Protein AF-A0A523K730-F1 (afdb_monomer_lite)

Structure (mmCIF, N/CA/C/O backbone):
data_AF-A0A523K730-F1
#
_entry.id   AF-A0A523K730-F1
#
loop_
_atom_site.group_PDB
_atom_site.id
_atom_site.type_symbol
_atom_site.label_atom_id
_atom_site.label_alt_id
_atom_site.label_comp_id
_atom_site.label_asym_id
_atom_site.label_entity_id
_atom_site.label_seq_id
_atom_site.pdbx_PDB_ins_code
_atom_site.Cartn_x
_atom_site.Cartn_y
_atom_site.Cartn_z
_atom_site.occupancy
_atom_site.B_iso_or_equiv
_atom_site.auth_seq_id
_atom_site.auth_comp_id
_atom_site.auth_asym_id
_atom_site.auth_atom_id
_atom_site.pdbx_PDB_model_num
ATOM 1 N N . MET A 1 1 ? -56.627 21.205 22.166 1.00 57.78 1 MET A N 1
ATOM 2 C CA . MET A 1 1 ? -55.392 20.709 22.827 1.00 57.78 1 MET A CA 1
ATOM 3 C C . MET A 1 1 ? -54.951 19.289 22.419 1.00 57.78 1 MET A C 1
ATOM 5 O O . MET A 1 1 ? -53.977 18.815 22.984 1.00 57.78 1 MET A O 1
ATOM 9 N N . GLN A 1 2 ? -55.569 18.613 21.432 1.00 54.62 2 GLN A N 1
ATOM 10 C CA . GLN A 1 2 ? -55.112 17.276 20.987 1.00 54.62 2 GLN A CA 1
ATOM 11 C C . GLN A 1 2 ? -54.241 17.267 19.715 1.00 54.62 2 GLN A C 1
ATOM 13 O O . GLN A 1 2 ? -53.529 16.300 19.480 1.00 54.62 2 GLN A O 1
ATOM 18 N N . LEU A 1 3 ? -54.213 18.355 18.937 1.00 48.31 3 LEU A N 1
ATOM 19 C CA . LEU A 1 3 ? -53.488 18.392 17.657 1.00 48.31 3 LEU A CA 1
ATOM 20 C C . LEU A 1 3 ? -51.971 18.638 17.799 1.00 48.31 3 LEU A C 1
ATOM 22 O O . LEU A 1 3 ? -51.200 18.209 16.952 1.00 48.31 3 LEU A O 1
ATOM 26 N N . ILE A 1 4 ? -51.515 19.253 18.898 1.00 51.88 4 ILE A N 1
ATOM 27 C CA . ILE A 1 4 ? -50.090 19.590 19.109 1.00 51.88 4 ILE A CA 1
ATOM 28 C C . ILE A 1 4 ? -49.261 18.356 19.532 1.00 51.88 4 ILE A C 1
ATOM 30 O O . ILE A 1 4 ? -48.069 18.286 19.251 1.00 51.88 4 ILE A O 1
ATOM 34 N N . ARG A 1 5 ? -49.883 17.338 20.149 1.00 51.00 5 ARG A N 1
ATOM 35 C CA . ARG A 1 5 ? -49.186 16.106 20.573 1.00 51.00 5 ARG A CA 1
ATOM 36 C C . ARG A 1 5 ? -48.863 15.153 19.416 1.00 51.00 5 ARG A C 1
ATOM 38 O O . ARG A 1 5 ? -47.900 14.405 19.524 1.00 51.00 5 ARG A O 1
ATOM 45 N N . LEU A 1 6 ? -49.619 15.202 18.315 1.00 48.88 6 LEU A N 1
ATOM 46 C CA . LEU A 1 6 ? -49.428 14.299 17.173 1.00 48.88 6 LEU A CA 1
ATOM 47 C C . LEU A 1 6 ? -48.233 14.709 16.289 1.00 48.88 6 LEU A C 1
ATOM 49 O O . LEU A 1 6 ? -47.547 13.850 15.747 1.00 48.88 6 LEU A O 1
ATOM 53 N N . ALA A 1 7 ? -47.933 16.011 16.206 1.00 52.75 7 ALA A N 1
ATOM 54 C CA . ALA A 1 7 ? -46.812 16.533 15.417 1.00 52.75 7 ALA A CA 1
ATOM 55 C C . ALA A 1 7 ? -45.435 16.272 16.062 1.00 52.75 7 ALA A C 1
ATOM 57 O O . ALA A 1 7 ? -44.449 16.077 15.358 1.00 52.75 7 ALA A O 1
ATOM 58 N N . ILE A 1 8 ? -45.362 16.219 17.398 1.00 53.88 8 ILE A N 1
ATOM 59 C CA . ILE A 1 8 ? -44.104 15.977 18.129 1.00 53.88 8 ILE A CA 1
ATOM 60 C C . ILE A 1 8 ? -43.683 14.505 18.030 1.00 53.88 8 ILE A C 1
ATOM 62 O O . ILE A 1 8 ? -42.499 14.216 17.889 1.00 53.88 8 ILE A O 1
ATOM 66 N N . ILE A 1 9 ? -44.639 13.570 18.034 1.00 53.38 9 ILE A N 1
ATOM 67 C CA . ILE A 1 9 ? -44.341 12.133 17.927 1.00 53.38 9 ILE A CA 1
ATOM 68 C C . ILE A 1 9 ? -43.725 11.804 16.559 1.00 53.38 9 ILE A C 1
ATOM 70 O O . ILE A 1 9 ? -42.777 11.030 16.499 1.00 53.38 9 ILE A O 1
ATOM 74 N N . PHE A 1 10 ? -44.172 12.460 15.484 1.00 53.09 10 PHE A N 1
ATOM 75 C CA . PHE A 1 10 ? -43.609 12.261 14.142 1.00 53.09 10 PHE A CA 1
ATOM 76 C C . PHE A 1 10 ? -42.176 12.808 13.998 1.00 53.09 10 PHE A C 1
ATOM 78 O O . PHE A 1 10 ? -41.369 12.268 13.245 1.00 53.09 10 PHE A O 1
ATOM 85 N N . PHE A 1 11 ? -41.840 13.867 14.742 1.00 52.41 11 PHE A N 1
ATOM 86 C CA . PHE A 1 11 ? -40.509 14.480 14.710 1.00 52.41 11 PHE A CA 1
ATOM 87 C C . PHE A 1 11 ? -39.492 13.714 15.574 1.00 52.41 11 PHE A C 1
ATOM 89 O O . PHE A 1 11 ? -38.320 13.618 15.218 1.00 52.41 11 PHE A O 1
ATOM 96 N N . VAL A 1 12 ? -39.942 13.106 16.679 1.00 53.06 12 VAL A N 1
ATOM 97 C CA . VAL A 1 12 ? -39.092 12.293 17.566 1.00 53.06 12 VAL A CA 1
ATOM 98 C C . VAL A 1 12 ? -38.733 10.941 16.936 1.00 53.06 12 VAL A C 1
ATOM 100 O O . VAL A 1 12 ? -37.621 10.465 17.139 1.00 53.06 12 VAL A O 1
ATOM 103 N N . THR A 1 13 ? -39.603 10.347 16.112 1.00 50.91 13 THR A N 1
ATOM 104 C CA . THR A 1 13 ? -39.284 9.091 15.404 1.00 50.91 13 THR A CA 1
ATOM 105 C C . THR A 1 13 ? -38.350 9.276 14.205 1.00 50.91 13 THR A C 1
ATOM 107 O O . THR A 1 13 ? -37.657 8.338 13.831 1.00 50.91 13 THR A O 1
ATOM 110 N N . PHE A 1 14 ? -38.296 10.468 13.599 1.00 52.38 14 PHE A N 1
ATOM 111 C CA . PHE A 1 14 ? -37.368 10.749 12.492 1.00 52.38 14 PHE A CA 1
ATOM 112 C C . PHE A 1 14 ? -35.924 10.956 12.987 1.00 52.38 14 PHE A C 1
ATOM 114 O O . PHE A 1 14 ? -34.972 10.666 12.271 1.00 52.38 14 PHE A O 1
ATOM 121 N N . ALA A 1 15 ? -35.756 11.399 14.238 1.00 52.84 15 ALA A N 1
ATOM 122 C CA . ALA A 1 15 ? -34.451 11.655 14.847 1.00 52.84 15 ALA A CA 1
ATOM 123 C C . ALA A 1 15 ? -33.748 10.402 15.406 1.00 52.84 15 ALA A C 1
ATOM 125 O O . ALA A 1 15 ? -32.573 10.481 15.748 1.00 52.84 15 ALA A O 1
ATOM 126 N N . THR A 1 16 ? -34.431 9.255 15.509 1.00 51.34 16 THR A N 1
ATOM 127 C CA . THR A 1 16 ? -33.823 7.995 15.977 1.00 51.34 16 THR A CA 1
ATOM 128 C C . THR A 1 16 ? -33.504 7.011 14.852 1.00 51.34 16 THR A C 1
ATOM 130 O O . THR A 1 16 ? -32.869 5.992 15.110 1.00 51.34 16 THR A O 1
ATOM 133 N N . PHE A 1 17 ? -33.851 7.314 13.594 1.00 57.56 17 PHE A N 1
ATOM 134 C CA . PHE A 1 17 ? -33.443 6.512 12.432 1.00 57.56 17 PHE A CA 1
ATOM 135 C C . PHE A 1 17 ? -32.040 6.898 11.924 1.00 57.56 17 PHE A C 1
ATOM 137 O O . PHE A 1 17 ? -31.766 6.960 10.732 1.00 57.56 17 PHE A O 1
ATOM 144 N N . THR A 1 18 ? -31.124 7.178 12.844 1.00 60.03 18 THR A N 1
ATOM 145 C CA . THR A 1 18 ? -29.691 7.311 12.570 1.00 60.03 18 THR A CA 1
ATOM 146 C C . THR A 1 18 ? -28.987 6.158 13.275 1.00 60.03 18 THR A C 1
ATOM 148 O O . THR A 1 18 ? -28.342 6.360 14.300 1.00 60.03 18 THR A O 1
ATOM 151 N N . GLY A 1 19 ? -29.197 4.921 12.815 1.00 56.19 19 GLY A N 1
ATOM 152 C CA . GLY A 1 19 ? -28.644 3.776 13.547 1.00 56.19 19 GLY A CA 1
ATOM 153 C C . GLY A 1 19 ? -28.653 2.398 12.892 1.00 56.19 19 GLY A C 1
ATOM 154 O O . GLY A 1 19 ? -28.152 1.481 13.522 1.00 56.19 19 GLY A O 1
ATOM 155 N N . PHE A 1 20 ? -29.166 2.222 11.668 1.00 51.38 20 PHE A N 1
ATOM 156 C CA . PHE A 1 20 ? -29.226 0.897 11.019 1.00 51.38 20 PHE A CA 1
ATOM 157 C C . PHE A 1 20 ? -28.351 0.745 9.761 1.00 51.38 20 PHE A C 1
ATOM 159 O O . PHE A 1 20 ? -28.295 -0.337 9.200 1.00 51.38 20 PHE A O 1
ATOM 166 N N . ALA A 1 21 ? -27.639 1.789 9.324 1.00 53.69 21 ALA A N 1
ATOM 167 C CA . ALA A 1 21 ? -26.895 1.765 8.055 1.00 53.69 21 ALA A CA 1
ATOM 168 C C . ALA A 1 21 ? -25.396 1.415 8.173 1.00 53.69 21 ALA A C 1
ATOM 170 O O . ALA A 1 21 ? -24.709 1.374 7.158 1.00 53.69 21 ALA A O 1
ATOM 171 N N . ASN A 1 22 ? -24.869 1.200 9.384 1.00 55.09 22 ASN A N 1
ATOM 172 C CA . ASN A 1 22 ? -23.423 1.018 9.584 1.00 55.09 22 ASN A CA 1
ATOM 173 C C . ASN A 1 22 ? -22.976 -0.441 9.715 1.00 55.09 22 ASN A C 1
ATOM 175 O O . ASN A 1 22 ? -21.793 -0.698 9.557 1.00 55.09 22 ASN A O 1
ATOM 179 N N . GLU A 1 23 ? -23.864 -1.385 10.019 1.00 53.62 23 GLU A N 1
ATOM 180 C CA . GLU A 1 23 ? -23.444 -2.764 10.317 1.00 53.62 23 GLU A CA 1
ATOM 181 C C . GLU A 1 23 ? -23.423 -3.652 9.061 1.00 53.62 23 GLU A C 1
ATOM 183 O O . GLU A 1 23 ? -22.483 -4.416 8.872 1.00 53.62 23 GLU A O 1
ATOM 188 N N . GLU A 1 24 ? -24.383 -3.474 8.146 1.00 59.16 24 GLU A N 1
ATOM 189 C CA . GLU A 1 24 ? -24.433 -4.175 6.84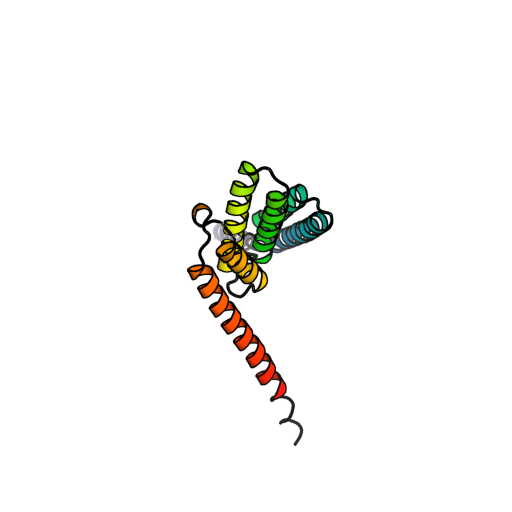9 1.00 59.16 24 GLU A CA 1
ATOM 190 C C . GLU A 1 24 ? -23.258 -3.765 5.942 1.00 59.16 24 GLU A C 1
ATOM 192 O O . GLU A 1 24 ? -22.516 -4.605 5.446 1.00 59.16 24 GLU A O 1
ATOM 197 N N . ASN A 1 25 ? -22.993 -2.460 5.848 1.00 61.50 25 ASN A N 1
ATOM 198 C CA . ASN A 1 25 ? -21.970 -1.901 4.957 1.00 61.50 25 ASN A CA 1
ATOM 199 C C . ASN A 1 25 ? -20.525 -2.238 5.394 1.00 61.50 25 ASN A C 1
ATOM 201 O O . ASN A 1 25 ? -19.608 -2.260 4.579 1.00 61.50 25 ASN A O 1
ATOM 205 N N . LEU A 1 26 ? -20.299 -2.503 6.690 1.00 71.50 26 LEU A N 1
ATOM 206 C CA . LEU A 1 26 ? -18.995 -2.960 7.191 1.00 71.50 26 LEU A CA 1
ATOM 207 C C . LEU A 1 26 ? -18.743 -4.439 6.879 1.00 71.50 26 LEU A C 1
ATOM 209 O O . LEU A 1 26 ? -17.596 -4.805 6.629 1.00 71.50 26 LEU A O 1
ATOM 213 N N . SER A 1 27 ? -19.796 -5.266 6.886 1.00 82.25 27 SER A N 1
ATOM 214 C CA . SER A 1 27 ? -19.707 -6.672 6.476 1.00 82.25 27 SER A CA 1
ATOM 215 C C . SER A 1 27 ? -19.321 -6.770 5.004 1.00 82.25 27 SER A C 1
ATOM 217 O O . SER A 1 27 ? -18.360 -7.459 4.675 1.00 82.25 27 SER A O 1
ATOM 219 N N . ASP A 1 28 ? -19.994 -5.999 4.145 1.00 89.44 28 ASP A N 1
ATOM 220 C CA . ASP A 1 28 ? -19.706 -5.967 2.709 1.00 89.44 28 ASP A CA 1
ATOM 221 C C . ASP A 1 28 ? -18.260 -5.519 2.430 1.00 89.44 28 ASP A C 1
ATOM 223 O O . ASP A 1 28 ? -17.580 -6.076 1.565 1.00 89.44 28 ASP A O 1
ATOM 227 N N . ALA A 1 29 ? -17.741 -4.564 3.213 1.00 94.62 29 ALA A N 1
ATOM 228 C CA . ALA A 1 29 ? -16.377 -4.069 3.045 1.00 94.62 29 ALA A CA 1
ATOM 229 C C . ALA A 1 29 ? -15.324 -5.135 3.375 1.00 94.62 29 ALA A C 1
ATOM 231 O O . ALA A 1 29 ? -14.329 -5.259 2.658 1.00 94.62 29 ALA A O 1
ATOM 232 N N . GLU A 1 30 ? -15.526 -5.900 4.451 1.00 95.56 30 GLU A N 1
ATOM 233 C CA . GLU A 1 30 ? -14.625 -6.999 4.813 1.00 95.56 30 GLU A CA 1
ATOM 234 C C . GLU A 1 30 ? -14.761 -8.173 3.826 1.00 95.56 30 GLU A C 1
ATOM 236 O O . GLU A 1 30 ? -13.759 -8.800 3.486 1.00 95.56 30 GLU A O 1
ATOM 241 N N . ASP A 1 31 ? -15.957 -8.440 3.295 1.00 96.38 31 ASP A N 1
ATOM 242 C CA . ASP A 1 31 ? -16.167 -9.470 2.269 1.00 96.38 31 ASP A CA 1
ATOM 243 C C . ASP A 1 31 ? -15.448 -9.130 0.958 1.00 96.38 31 ASP A C 1
ATOM 245 O O . ASP A 1 31 ? -14.754 -9.983 0.393 1.00 96.38 31 ASP A O 1
ATOM 249 N N . ASN A 1 32 ? -15.543 -7.880 0.497 1.00 97.81 32 ASN A N 1
ATOM 250 C CA . ASN A 1 32 ? -14.768 -7.384 -0.643 1.00 97.81 32 ASN A CA 1
ATOM 251 C C . ASN A 1 32 ? -13.264 -7.441 -0.342 1.00 97.81 32 ASN A C 1
ATOM 253 O O . ASN A 1 32 ? -12.468 -7.891 -1.163 1.00 97.81 32 ASN A O 1
ATOM 257 N N . PHE A 1 33 ? -12.842 -7.065 0.867 1.00 98.25 33 PHE A N 1
ATOM 258 C CA . PHE A 1 33 ? -11.441 -7.175 1.262 1.00 98.25 33 PHE A CA 1
ATOM 259 C C . PHE A 1 33 ? -10.924 -8.621 1.188 1.00 98.25 33 PHE A C 1
ATOM 261 O O . PHE A 1 33 ? -9.889 -8.870 0.566 1.00 98.25 33 PHE A O 1
ATOM 268 N N . ASN A 1 34 ? -11.662 -9.579 1.748 1.00 98.25 34 ASN A N 1
ATOM 269 C CA . ASN A 1 34 ? -11.312 -10.998 1.721 1.00 98.25 34 ASN A CA 1
ATOM 270 C C . ASN A 1 34 ? -11.248 -11.540 0.284 1.00 98.25 34 ASN A C 1
ATOM 272 O O . ASN A 1 34 ? -10.300 -12.244 -0.070 1.00 98.25 34 ASN A O 1
ATOM 276 N N . GLN A 1 35 ? -12.213 -11.182 -0.568 1.00 98.31 35 GLN A N 1
ATOM 277 C CA . GLN A 1 35 ? -12.197 -11.548 -1.989 1.00 98.31 35 GLN A CA 1
ATOM 278 C C . GLN A 1 35 ? -10.996 -10.946 -2.720 1.00 98.31 35 GLN A C 1
ATOM 280 O O . GLN A 1 35 ? -10.313 -11.647 -3.468 1.00 98.31 35 GLN A O 1
ATOM 285 N N . GLY A 1 36 ? -10.670 -9.682 -2.448 1.00 98.62 36 GLY A N 1
ATOM 286 C CA . GLY A 1 36 ? -9.478 -9.035 -2.982 1.00 98.62 36 GLY A CA 1
ATOM 287 C C . GLY A 1 36 ? -8.195 -9.772 -2.598 1.00 98.62 36 GLY A C 1
ATOM 288 O O . GLY A 1 36 ? -7.312 -9.943 -3.439 1.00 98.62 36 GLY A O 1
ATOM 289 N N . GLN A 1 37 ? -8.098 -10.273 -1.360 1.00 98.62 37 GLN A N 1
ATOM 290 C CA . GLN A 1 37 ? -6.966 -11.100 -0.932 1.00 98.62 37 GLN A CA 1
ATOM 291 C C . GLN A 1 37 ? -6.914 -12.426 -1.698 1.00 98.62 37 GLN A C 1
ATOM 293 O O . GLN A 1 37 ? -5.842 -12.802 -2.160 1.00 98.62 37 GLN A O 1
ATOM 298 N N . VAL A 1 38 ? -8.049 -13.099 -1.905 1.00 98.69 38 VAL A N 1
ATOM 299 C CA . VAL A 1 38 ? -8.109 -14.332 -2.712 1.00 98.69 38 VAL A CA 1
ATOM 300 C C . VAL A 1 38 ? -7.643 -14.078 -4.149 1.00 98.69 38 VAL A C 1
ATOM 302 O O . VAL A 1 38 ? -6.786 -14.806 -4.647 1.00 98.69 38 VAL A O 1
ATOM 305 N N . PHE A 1 39 ? -8.139 -13.025 -4.805 1.00 98.75 39 PHE A N 1
ATOM 306 C CA . PHE A 1 39 ? -7.687 -12.663 -6.151 1.00 98.75 39 PHE A CA 1
ATOM 307 C C . PHE A 1 39 ? -6.198 -12.317 -6.188 1.00 98.75 39 PHE A C 1
ATOM 309 O O . PHE A 1 39 ? -5.499 -12.728 -7.113 1.00 98.75 39 PHE A O 1
ATOM 316 N N . TYR A 1 40 ? -5.694 -11.602 -5.178 1.00 98.69 40 TYR A N 1
ATOM 317 C CA . TYR A 1 40 ? -4.273 -11.286 -5.074 1.00 98.69 40 TYR A CA 1
ATOM 318 C C . TYR A 1 40 ? -3.422 -12.561 -4.992 1.00 98.69 40 TYR A C 1
ATOM 320 O O . TYR A 1 40 ? -2.455 -12.691 -5.739 1.00 98.69 40 TYR A O 1
ATOM 328 N N . GLU A 1 41 ? -3.788 -13.515 -4.130 1.00 98.38 41 GLU A N 1
ATOM 329 C CA . GLU A 1 41 ? -3.062 -14.787 -3.980 1.00 98.38 41 GLU A CA 1
ATOM 330 C C . GLU A 1 41 ? -3.129 -15.652 -5.253 1.00 98.38 41 GLU A C 1
ATOM 332 O O . GLU A 1 41 ? -2.183 -16.374 -5.567 1.00 98.38 41 GLU A O 1
ATOM 337 N N . ASN A 1 42 ? -4.204 -15.532 -6.038 1.00 98.44 42 ASN A N 1
ATOM 338 C CA . ASN A 1 42 ? -4.330 -16.182 -7.346 1.00 98.44 42 ASN A CA 1
ATOM 339 C C . ASN A 1 42 ? -3.555 -15.465 -8.473 1.00 98.44 42 ASN A C 1
ATOM 341 O O . ASN A 1 42 ? -3.504 -15.968 -9.596 1.00 98.44 42 ASN A O 1
ATOM 345 N N . GLY A 1 43 ? -2.961 -14.294 -8.210 1.00 98.00 43 GLY A N 1
ATOM 346 C CA . GLY A 1 43 ? -2.295 -13.460 -9.218 1.00 98.00 43 GLY A CA 1
ATOM 347 C C . GLY A 1 43 ? -3.253 -12.668 -10.117 1.00 98.00 43 GLY A C 1
ATOM 348 O O . GLY A 1 43 ? -2.829 -12.055 -11.097 1.00 98.00 43 GLY A O 1
ATOM 349 N N . GLU A 1 44 ? -4.546 -12.649 -9.794 1.00 98.62 44 GLU A N 1
ATOM 350 C CA . GLU A 1 44 ? -5.598 -11.919 -10.507 1.00 98.62 44 GLU A CA 1
ATOM 351 C C . GLU A 1 44 ? -5.640 -10.454 -10.041 1.00 98.62 44 GLU A C 1
ATOM 353 O O . GLU A 1 44 ? -6.621 -9.960 -9.482 1.00 98.62 44 GLU A O 1
ATOM 358 N N . PHE A 1 45 ? -4.534 -9.736 -10.239 1.00 98.38 45 PHE A N 1
ATOM 359 C CA . PHE A 1 45 ? -4.313 -8.436 -9.606 1.00 98.38 45 PHE A CA 1
ATOM 360 C C . PHE A 1 45 ? -5.307 -7.349 -10.032 1.00 98.38 45 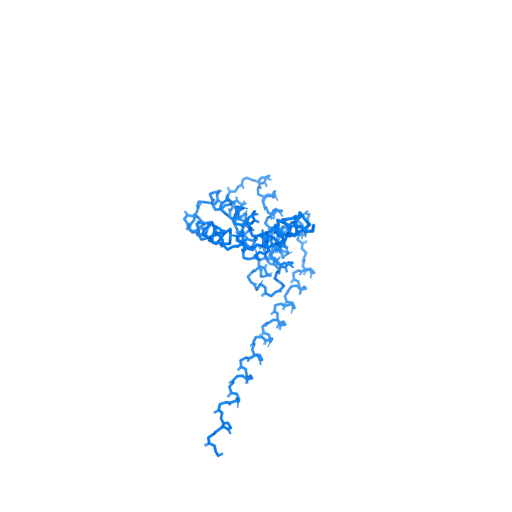PHE A C 1
ATOM 362 O O . PHE A 1 45 ? -5.682 -6.510 -9.216 1.00 98.38 45 PHE A O 1
ATOM 369 N N . GLU A 1 46 ? -5.768 -7.334 -11.283 1.00 98.19 46 GLU A N 1
ATOM 370 C CA . GLU A 1 46 ? -6.809 -6.398 -11.716 1.00 98.19 46 GLU A CA 1
ATOM 371 C C . GLU A 1 46 ? -8.144 -6.625 -10.991 1.00 98.19 46 GLU A C 1
ATOM 373 O O . GLU A 1 46 ? -8.804 -5.649 -10.634 1.00 98.19 46 GLU A O 1
ATOM 378 N N . ALA A 1 47 ? -8.525 -7.883 -10.743 1.00 98.56 47 ALA A N 1
ATOM 379 C CA . ALA A 1 47 ? -9.719 -8.207 -9.964 1.00 98.56 47 ALA A CA 1
ATOM 380 C C . ALA A 1 47 ? -9.527 -7.798 -8.497 1.00 98.56 47 ALA A C 1
ATOM 382 O O . ALA A 1 47 ? -10.374 -7.103 -7.940 1.00 98.56 47 ALA A O 1
ATOM 383 N N . ALA A 1 48 ? -8.358 -8.093 -7.921 1.00 98.75 48 ALA A N 1
ATOM 384 C CA . ALA A 1 48 ? -8.008 -7.669 -6.568 1.00 98.75 48 ALA A CA 1
ATOM 385 C C . ALA A 1 48 ? -8.079 -6.140 -6.385 1.00 98.75 48 ALA A C 1
ATOM 387 O O . ALA A 1 48 ? -8.598 -5.662 -5.379 1.00 98.75 48 ALA A O 1
ATOM 388 N N . VAL A 1 49 ? -7.621 -5.348 -7.366 1.00 98.75 49 VAL A N 1
ATOM 389 C CA . VAL A 1 49 ? -7.757 -3.878 -7.333 1.00 98.75 49 VAL A CA 1
ATOM 390 C C . VAL A 1 49 ? -9.219 -3.448 -7.230 1.00 98.75 49 VAL A C 1
ATOM 392 O O . VAL A 1 49 ? -9.501 -2.502 -6.492 1.00 98.75 49 VAL A O 1
ATOM 395 N N . ASN A 1 50 ? -10.126 -4.093 -7.966 1.00 98.50 50 ASN A N 1
ATOM 396 C CA . ASN A 1 50 ? -11.546 -3.741 -7.944 1.00 98.50 50 ASN A CA 1
ATOM 397 C C . ASN A 1 50 ? -12.143 -4.019 -6.563 1.00 98.50 50 ASN A C 1
ATOM 399 O O . ASN A 1 50 ? -12.710 -3.107 -5.966 1.00 98.50 50 ASN A O 1
ATOM 403 N N . GLU A 1 51 ? -11.915 -5.218 -6.030 1.00 98.62 51 GLU A N 1
ATOM 404 C CA . GLU A 1 51 ? -12.419 -5.622 -4.714 1.00 98.62 51 GLU A CA 1
ATOM 405 C C . GLU A 1 51 ? -11.877 -4.736 -3.585 1.00 98.62 51 GLU A C 1
ATOM 407 O O . GLU A 1 51 ? -12.634 -4.197 -2.778 1.00 98.62 51 GLU A O 1
ATOM 412 N N . PHE A 1 52 ? -10.566 -4.466 -3.564 1.00 98.69 52 PHE A N 1
ATOM 413 C CA . PHE A 1 52 ? -9.994 -3.550 -2.575 1.00 98.69 52 PHE A CA 1
ATOM 414 C C . PHE A 1 52 ? -10.510 -2.115 -2.730 1.00 98.69 52 PHE A C 1
ATOM 416 O O . PHE A 1 52 ? -10.639 -1.401 -1.737 1.00 98.69 52 PHE A O 1
ATOM 423 N N . SER A 1 53 ? -10.801 -1.667 -3.954 1.00 98.44 53 SER A N 1
ATOM 424 C CA . SER A 1 53 ? -11.369 -0.333 -4.175 1.00 98.44 53 SER A CA 1
ATOM 425 C C . SER A 1 53 ? -12.806 -0.237 -3.668 1.00 98.44 53 SER A C 1
ATOM 427 O O . SER A 1 53 ? -13.171 0.807 -3.130 1.00 98.44 53 SER A O 1
ATOM 429 N N . GLU A 1 54 ? -13.591 -1.306 -3.793 1.00 97.75 54 GLU A N 1
ATOM 430 C CA . GLU A 1 54 ? -14.948 -1.365 -3.252 1.00 97.75 54 GLU A CA 1
ATOM 431 C C . GLU A 1 54 ? -14.934 -1.434 -1.719 1.00 97.75 54 GLU A C 1
ATOM 433 O O . GLU A 1 54 ? -15.616 -0.654 -1.060 1.00 97.75 54 GLU A O 1
ATOM 438 N N . ALA A 1 55 ? -14.038 -2.229 -1.129 1.00 97.75 55 ALA A N 1
ATOM 439 C CA . ALA A 1 55 ? -13.823 -2.226 0.318 1.00 97.75 55 ALA A CA 1
ATOM 440 C C . ALA A 1 55 ? -13.476 -0.817 0.853 1.00 97.75 55 ALA A C 1
ATOM 442 O O . ALA A 1 55 ? -13.981 -0.387 1.891 1.00 97.75 55 ALA A O 1
ATOM 443 N N . ILE A 1 56 ? -12.650 -0.055 0.121 1.00 97.50 56 ILE A N 1
ATOM 444 C CA . ILE A 1 56 ? -12.309 1.341 0.450 1.00 97.50 56 ILE A CA 1
ATOM 445 C C . ILE A 1 56 ? -13.497 2.291 0.245 1.00 97.50 56 ILE A C 1
ATOM 447 O O . ILE A 1 56 ? -13.615 3.268 0.986 1.00 97.50 56 ILE A O 1
ATOM 451 N N . SER A 1 57 ? -14.350 2.061 -0.758 1.00 96.38 57 SER A N 1
ATOM 452 C CA . SER A 1 57 ? -15.518 2.912 -1.017 1.00 96.38 57 SER A CA 1
ATOM 453 C C . SER A 1 57 ? -16.529 2.821 0.135 1.00 96.38 57 SER A C 1
ATOM 455 O O . SER A 1 57 ? -17.096 3.839 0.539 1.00 96.38 57 SER A O 1
ATOM 457 N N . GLN A 1 58 ? -16.667 1.625 0.709 1.00 94.50 58 GLN A N 1
ATOM 458 C CA . GLN A 1 58 ? -17.574 1.301 1.809 1.00 94.50 58 GLN A CA 1
ATOM 459 C C . GLN A 1 58 ? -16.981 1.673 3.176 1.00 94.50 58 GLN A C 1
ATOM 461 O O . GLN A 1 58 ? -17.650 2.295 4.003 1.00 94.50 58 GLN A O 1
ATOM 466 N N . SER A 1 59 ? -15.697 1.368 3.399 1.00 95.00 59 SER A N 1
ATOM 467 C CA . SER A 1 59 ? -14.967 1.713 4.623 1.00 95.00 59 SER A CA 1
ATOM 468 C C . SER A 1 59 ? -13.617 2.375 4.303 1.00 95.00 59 SER A C 1
ATOM 470 O O . SER A 1 59 ? -12.556 1.741 4.323 1.00 95.00 59 SER A O 1
ATOM 472 N N . PRO A 1 60 ? -13.600 3.698 4.052 1.00 95.69 60 PRO A N 1
ATOM 473 C CA . PRO A 1 60 ? -12.385 4.413 3.650 1.00 95.69 60 PRO A CA 1
ATOM 474 C C . PRO A 1 60 ? -11.357 4.574 4.780 1.00 95.69 60 PRO A C 1
ATOM 476 O O . PRO A 1 60 ? -10.253 5.071 4.532 1.00 95.69 60 PRO A O 1
ATOM 479 N N . GLY A 1 61 ? -11.739 4.225 6.012 1.00 96.44 61 GLY A N 1
ATOM 480 C CA . GLY A 1 61 ? -10.950 4.394 7.230 1.00 96.44 61 GLY A CA 1
ATOM 481 C C . GLY A 1 61 ? -10.053 3.210 7.585 1.00 96.44 61 GLY A C 1
ATOM 482 O O . GLY A 1 61 ? -9.234 3.348 8.490 1.00 96.44 61 GLY A O 1
ATOM 483 N N . ASP A 1 62 ? -10.170 2.073 6.895 1.00 97.31 62 ASP A N 1
ATOM 484 C CA . ASP A 1 62 ? -9.365 0.897 7.219 1.00 97.31 62 ASP A CA 1
ATOM 485 C C . ASP A 1 62 ? -7.996 0.931 6.525 1.00 97.31 62 ASP A C 1
ATOM 487 O O . ASP A 1 62 ? -7.876 0.837 5.301 1.00 97.31 62 ASP A O 1
ATOM 491 N N . SER A 1 63 ? -6.933 1.044 7.322 1.00 98.44 63 SER A N 1
ATOM 492 C CA . SER A 1 63 ? -5.550 1.066 6.836 1.00 98.44 63 SER A CA 1
ATOM 493 C C . SER A 1 63 ? -5.170 -0.183 6.028 1.00 98.44 63 SER A C 1
ATOM 495 O O . SER A 1 63 ? -4.412 -0.082 5.056 1.00 98.44 63 SER A O 1
ATOM 497 N N . ARG A 1 64 ? -5.713 -1.358 6.381 1.00 98.31 64 ARG A N 1
ATOM 498 C CA . ARG A 1 64 ? -5.413 -2.637 5.719 1.00 98.31 64 ARG A CA 1
ATOM 499 C C . ARG A 1 64 ? -5.795 -2.576 4.246 1.00 98.31 64 ARG A C 1
ATOM 501 O O . ARG A 1 64 ? -5.019 -3.019 3.404 1.00 98.31 64 ARG A O 1
ATOM 508 N N . TYR A 1 65 ? -6.938 -1.979 3.920 1.00 98.50 65 TYR A N 1
ATOM 509 C CA . TYR A 1 65 ? -7.449 -1.970 2.549 1.00 98.50 65 TYR A CA 1
ATOM 510 C C . TYR A 1 65 ? -6.555 -1.130 1.636 1.00 98.50 65 TYR A C 1
ATOM 512 O O . TYR A 1 65 ? -6.168 -1.564 0.550 1.00 98.50 65 TYR A O 1
ATOM 520 N N . HIS A 1 66 ? -6.129 0.043 2.116 1.00 98.81 66 HIS A N 1
ATOM 521 C CA . HIS A 1 66 ? -5.183 0.897 1.392 1.00 98.81 66 HIS A CA 1
ATOM 522 C C . HIS A 1 66 ? -3.809 0.235 1.244 1.00 98.81 66 HIS A C 1
ATOM 524 O O . HIS A 1 66 ? -3.187 0.353 0.187 1.00 98.81 66 HIS A O 1
ATOM 530 N N . HIS A 1 67 ? -3.341 -0.493 2.264 1.00 98.81 67 HIS A N 1
ATOM 531 C CA . HIS A 1 67 ? -2.086 -1.249 2.193 1.00 98.81 67 HIS A CA 1
ATOM 532 C C . HIS A 1 67 ? -2.142 -2.346 1.122 1.00 98.81 67 HIS A C 1
ATOM 534 O O . HIS A 1 67 ? -1.259 -2.413 0.266 1.00 98.81 67 HIS A O 1
ATOM 540 N N . TRP A 1 68 ? -3.199 -3.156 1.109 1.00 98.81 68 TRP A N 1
ATOM 541 C CA . TRP A 1 68 ? -3.371 -4.225 0.124 1.00 98.81 68 TRP A CA 1
ATOM 542 C C . TRP A 1 68 ? -3.573 -3.703 -1.298 1.00 98.81 68 TRP A C 1
ATOM 544 O O . TRP A 1 68 ? -2.954 -4.219 -2.234 1.00 98.81 68 TRP A O 1
ATOM 554 N N . LEU A 1 69 ? -4.333 -2.620 -1.473 1.00 98.81 69 LEU A N 1
ATOM 555 C CA . LEU A 1 69 ? -4.448 -1.954 -2.768 1.00 98.81 69 LEU A CA 1
ATOM 556 C C . LEU A 1 69 ? -3.075 -1.476 -3.271 1.00 98.81 69 LEU A C 1
ATOM 558 O O . LEU A 1 69 ? -2.740 -1.647 -4.446 1.00 98.81 69 LEU A O 1
ATOM 562 N N . ALA A 1 70 ? -2.245 -0.923 -2.383 1.00 98.69 70 ALA A N 1
ATOM 563 C CA . ALA A 1 70 ? -0.903 -0.492 -2.744 1.00 98.69 70 ALA A CA 1
ATOM 564 C C . ALA A 1 70 ? 0.006 -1.644 -3.177 1.00 98.69 70 ALA A C 1
ATOM 566 O O . ALA A 1 70 ? 0.732 -1.516 -4.168 1.00 98.69 70 ALA A O 1
ATOM 567 N N . LYS A 1 71 ? -0.041 -2.751 -2.431 1.00 98.56 71 LYS A N 1
ATOM 568 C CA . LYS A 1 71 ? 0.715 -3.973 -2.709 1.00 98.56 71 LYS A CA 1
ATOM 569 C C . LYS A 1 71 ? 0.328 -4.526 -4.085 1.00 98.56 71 LYS A C 1
ATOM 571 O O . LYS A 1 71 ? 1.192 -4.753 -4.923 1.00 98.56 71 LYS A O 1
ATOM 576 N N . THR A 1 72 ? -0.970 -4.562 -4.375 1.00 98.75 72 THR A N 1
ATOM 577 C CA . THR A 1 72 ? -1.521 -4.977 -5.675 1.00 98.75 72 THR A CA 1
ATOM 578 C C . THR A 1 72 ? -1.071 -4.071 -6.824 1.00 98.75 72 THR A C 1
ATOM 580 O O . THR A 1 72 ? -0.679 -4.555 -7.883 1.00 98.75 72 THR A O 1
ATOM 583 N N . TYR A 1 73 ? -1.046 -2.747 -6.632 1.00 98.75 73 TYR A N 1
ATOM 584 C CA . TYR A 1 73 ? -0.478 -1.847 -7.642 1.00 98.75 73 TYR A CA 1
ATOM 585 C C . TYR A 1 73 ? 1.013 -2.098 -7.900 1.0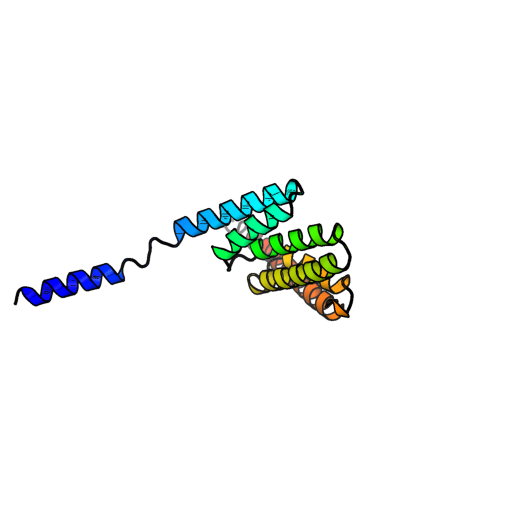0 98.75 73 TYR A C 1
ATOM 587 O O . TYR A 1 73 ? 1.453 -1.903 -9.034 1.00 98.75 73 TYR A O 1
ATOM 595 N N . GLY A 1 74 ? 1.768 -2.515 -6.879 1.00 97.94 74 GLY A N 1
ATOM 596 C CA . GLY A 1 74 ? 3.161 -2.939 -7.009 1.00 97.94 74 GLY A CA 1
ATOM 597 C C . GLY A 1 74 ? 3.305 -4.138 -7.945 1.00 97.94 74 GLY A C 1
ATOM 598 O O . GLY A 1 74 ? 4.021 -4.038 -8.937 1.00 97.94 74 GLY A O 1
ATOM 599 N N . GLU A 1 75 ? 2.536 -5.201 -7.712 1.00 98.19 75 GLU A N 1
ATOM 600 C CA . GLU A 1 75 ? 2.548 -6.417 -8.547 1.00 98.19 75 GLU A CA 1
ATOM 601 C C . GLU A 1 75 ? 2.230 -6.129 -10.020 1.00 98.19 75 GLU A C 1
ATOM 603 O O . GLU A 1 75 ? 2.935 -6.554 -10.941 1.00 98.19 75 GLU A O 1
ATOM 608 N N . ILE A 1 76 ? 1.192 -5.322 -10.270 1.00 98.38 76 ILE A N 1
ATOM 609 C CA . ILE A 1 76 ? 0.837 -4.937 -11.642 1.00 98.38 76 ILE A CA 1
ATOM 610 C C . ILE A 1 76 ? 1.966 -4.097 -12.255 1.00 98.38 76 ILE A C 1
ATOM 612 O O . ILE A 1 76 ? 2.219 -4.189 -13.457 1.00 98.38 76 ILE A O 1
ATOM 616 N N . ALA A 1 77 ? 2.649 -3.254 -11.473 1.00 97.50 77 ALA A N 1
ATOM 617 C CA . ALA A 1 77 ? 3.752 -2.439 -11.972 1.00 97.50 77 ALA A CA 1
ATOM 618 C C . ALA A 1 77 ? 4.950 -3.293 -12.409 1.00 97.50 77 ALA A C 1
ATOM 620 O O . ALA A 1 77 ? 5.527 -2.993 -13.454 1.00 97.50 77 ALA A O 1
ATOM 621 N N . GLU A 1 78 ? 5.287 -4.349 -11.663 1.00 95.38 78 GLU A N 1
ATOM 622 C CA . GLU A 1 78 ? 6.417 -5.244 -11.959 1.00 95.38 78 GLU A CA 1
ATOM 623 C C . GLU A 1 78 ? 6.273 -5.963 -13.306 1.00 95.38 78 GLU A C 1
ATOM 625 O O . GLU A 1 78 ? 7.258 -6.174 -14.013 1.00 95.38 78 GLU A O 1
ATOM 630 N N . THR A 1 79 ? 5.040 -6.272 -13.707 1.00 95.62 79 THR A N 1
ATOM 631 C CA . THR A 1 79 ? 4.726 -6.962 -14.971 1.00 95.62 79 THR A CA 1
ATOM 632 C C . THR A 1 79 ? 4.307 -6.014 -16.102 1.00 95.62 79 THR A C 1
ATOM 634 O O . THR A 1 79 ? 4.060 -6.441 -17.232 1.00 95.62 79 THR A O 1
ATOM 637 N N . SER A 1 80 ? 4.235 -4.707 -15.836 1.00 96.44 80 SER A N 1
ATOM 638 C CA . SER A 1 80 ? 3.766 -3.703 -16.793 1.00 96.44 80 SER A CA 1
ATOM 639 C C . SER A 1 80 ? 4.897 -3.024 -17.565 1.00 96.44 80 SER A C 1
ATOM 641 O O . SER A 1 80 ? 6.011 -2.839 -17.085 1.00 96.44 80 SER A O 1
ATOM 643 N N . GLY A 1 81 ? 4.577 -2.517 -18.760 1.00 97.69 81 GLY A N 1
ATOM 644 C CA . GLY A 1 81 ? 5.483 -1.631 -19.492 1.00 97.69 81 GLY A CA 1
ATOM 645 C C . GLY A 1 81 ? 5.807 -0.348 -18.711 1.00 97.69 81 GLY A C 1
ATOM 646 O O . GLY A 1 81 ? 4.962 0.172 -17.978 1.00 97.69 81 GLY A O 1
ATOM 647 N N . TRP A 1 82 ? 7.008 0.197 -18.933 1.00 94.50 82 TRP A N 1
ATOM 648 C CA . TRP A 1 82 ? 7.599 1.339 -18.211 1.00 94.50 82 TRP A CA 1
ATOM 649 C C . TRP A 1 82 ? 6.617 2.470 -17.855 1.00 94.50 82 TRP A C 1
ATOM 651 O O . TRP A 1 82 ? 6.532 2.883 -16.701 1.00 94.50 82 TRP A O 1
ATOM 661 N N . LEU A 1 83 ? 5.832 2.957 -18.823 1.00 96.69 83 LEU A N 1
ATOM 662 C CA . LEU A 1 83 ? 4.891 4.062 -18.595 1.00 96.69 83 LEU A CA 1
ATOM 663 C C . LEU A 1 83 ? 3.769 3.693 -17.611 1.00 96.69 83 LEU A C 1
ATOM 665 O O . LEU A 1 83 ? 3.430 4.483 -16.727 1.00 96.69 83 LEU A O 1
ATOM 669 N N . LYS A 1 84 ? 3.200 2.487 -17.744 1.00 97.69 84 LYS A N 1
ATOM 670 C CA . LYS A 1 84 ? 2.156 1.982 -16.841 1.00 97.69 84 LYS A CA 1
ATOM 671 C C . LYS A 1 84 ? 2.756 1.694 -15.462 1.00 97.69 84 LYS A C 1
ATOM 673 O O . LYS A 1 84 ? 2.161 2.109 -14.470 1.00 97.69 84 LYS A O 1
ATOM 678 N N . ALA A 1 85 ? 3.946 1.095 -15.408 1.00 97.31 85 ALA A N 1
ATOM 679 C CA . ALA A 1 85 ? 4.664 0.811 -14.169 1.00 97.31 85 ALA A CA 1
ATOM 680 C C . ALA A 1 85 ? 4.932 2.080 -13.345 1.00 97.31 85 ALA A C 1
ATOM 682 O O . ALA A 1 85 ? 4.594 2.119 -12.168 1.00 97.31 85 ALA A O 1
ATOM 683 N N . MET A 1 86 ? 5.424 3.167 -13.956 1.00 97.06 86 MET A N 1
ATOM 684 C CA . MET A 1 86 ? 5.642 4.438 -13.243 1.00 97.06 86 MET A CA 1
ATOM 685 C C . MET A 1 86 ? 4.355 5.006 -12.633 1.00 97.06 86 MET A C 1
ATOM 687 O O . MET A 1 86 ? 4.353 5.471 -11.492 1.00 97.06 86 MET A O 1
ATOM 691 N N . ARG A 1 87 ? 3.245 4.965 -13.382 1.00 97.62 87 ARG A N 1
ATOM 692 C CA . ARG A 1 87 ? 1.945 5.439 -12.888 1.00 97.62 87 ARG A CA 1
ATOM 693 C C . ARG A 1 87 ? 1.453 4.587 -11.717 1.00 97.62 87 ARG A C 1
ATOM 695 O O . ARG A 1 87 ? 0.926 5.128 -10.748 1.00 97.62 87 ARG A O 1
ATOM 702 N N . LEU A 1 88 ? 1.588 3.268 -11.822 1.00 98.38 88 LEU A N 1
ATOM 703 C CA . LEU A 1 88 ? 1.169 2.328 -10.784 1.00 98.38 88 LEU A CA 1
ATOM 704 C C . LEU A 1 88 ? 2.053 2.411 -9.539 1.00 98.38 88 LEU A C 1
ATOM 706 O O . LEU A 1 88 ? 1.516 2.430 -8.440 1.00 98.38 88 LEU A O 1
ATOM 710 N N . ALA A 1 89 ? 3.365 2.589 -9.696 1.00 97.69 89 ALA A N 1
ATOM 711 C CA . ALA A 1 89 ? 4.280 2.860 -8.592 1.00 97.69 89 ALA A CA 1
ATOM 712 C C . ALA A 1 89 ? 3.871 4.133 -7.828 1.00 97.69 89 ALA A C 1
ATOM 714 O O . ALA A 1 89 ? 3.818 4.135 -6.600 1.00 97.69 89 ALA A O 1
ATOM 715 N N . GLY A 1 90 ? 3.484 5.194 -8.549 1.00 97.75 90 GLY A N 1
ATOM 716 C CA . GLY A 1 90 ? 2.917 6.401 -7.941 1.00 97.75 90 GLY A CA 1
ATOM 717 C C . GLY A 1 90 ? 1.661 6.114 -7.111 1.00 97.75 90 GLY A C 1
ATOM 718 O O . GLY A 1 90 ? 1.607 6.506 -5.947 1.00 97.75 90 GLY A O 1
ATOM 719 N N . LYS A 1 91 ? 0.699 5.370 -7.676 1.00 98.50 91 LYS A N 1
ATOM 720 C CA . LYS A 1 91 ? -0.520 4.950 -6.963 1.00 98.50 91 LYS A CA 1
ATOM 721 C C . LYS A 1 91 ? -0.217 4.086 -5.737 1.00 98.50 91 LYS A C 1
ATOM 723 O O . LYS A 1 91 ? -0.796 4.320 -4.686 1.00 98.50 91 LYS A O 1
ATOM 728 N N . SER A 1 92 ? 0.709 3.136 -5.858 1.00 98.69 92 SER A N 1
ATOM 729 C CA . SER A 1 92 ? 1.150 2.278 -4.755 1.00 98.69 92 SER A CA 1
ATOM 730 C C . SER A 1 92 ? 1.680 3.116 -3.589 1.00 98.69 92 SER A C 1
ATOM 732 O O . SER A 1 92 ? 1.196 3.001 -2.466 1.00 98.69 92 SER A O 1
ATOM 734 N N . LYS A 1 93 ? 2.584 4.065 -3.858 1.00 98.69 93 LYS A N 1
ATOM 735 C CA . LYS A 1 93 ? 3.086 4.996 -2.837 1.00 98.69 93 LYS A CA 1
ATOM 736 C C . LYS A 1 93 ? 1.970 5.813 -2.186 1.00 98.69 93 LYS A C 1
ATOM 738 O O . LYS A 1 93 ? 1.988 5.992 -0.971 1.00 98.69 93 LYS A O 1
ATOM 743 N N . ASP A 1 94 ? 1.034 6.344 -2.967 1.00 98.69 94 ASP A N 1
ATOM 744 C CA . ASP A 1 94 ? -0.045 7.175 -2.426 1.00 98.69 94 ASP A CA 1
ATOM 745 C C . ASP A 1 94 ? -0.997 6.354 -1.538 1.00 98.69 94 ASP A C 1
ATOM 747 O O . ASP A 1 94 ? -1.364 6.810 -0.455 1.00 98.69 94 ASP A O 1
ATOM 751 N N . SER A 1 95 ? -1.304 5.113 -1.925 1.00 98.75 95 SER A N 1
ATOM 752 C CA . SER A 1 95 ? -2.076 4.170 -1.108 1.00 98.75 95 SER A CA 1
ATOM 753 C C . SER A 1 95 ? -1.326 3.744 0.166 1.00 98.75 95 SER A C 1
ATOM 755 O O . SER A 1 95 ? -1.918 3.735 1.241 1.00 98.75 95 SER A O 1
ATOM 757 N N . LEU A 1 96 ? -0.010 3.500 0.103 1.00 98.81 96 LEU A N 1
ATOM 758 C CA . LEU A 1 96 ? 0.815 3.232 1.293 1.00 98.81 96 LEU A CA 1
ATOM 759 C C . LEU A 1 96 ? 0.819 4.406 2.268 1.00 98.81 96 LEU A C 1
ATOM 761 O O . LEU A 1 96 ? 0.655 4.223 3.472 1.00 98.81 96 LEU A O 1
ATOM 765 N N . LYS A 1 97 ? 0.983 5.628 1.751 1.00 98.75 97 LYS A N 1
ATOM 766 C CA . LYS A 1 97 ? 0.878 6.837 2.568 1.00 98.75 97 LYS A CA 1
ATOM 767 C C . LYS A 1 97 ? -0.481 6.915 3.246 1.00 98.75 97 LYS A C 1
ATOM 769 O O . LYS A 1 97 ? -0.527 7.194 4.437 1.00 98.75 97 LYS A O 1
ATOM 774 N N . ARG A 1 98 ? -1.563 6.633 2.516 1.00 98.75 98 ARG A N 1
ATOM 775 C CA . ARG A 1 98 ? -2.906 6.661 3.091 1.00 98.75 98 ARG A CA 1
ATOM 776 C C . ARG A 1 98 ? -3.086 5.615 4.190 1.00 98.75 98 ARG A C 1
ATOM 778 O O . ARG A 1 98 ? -3.652 5.939 5.227 1.00 98.75 98 ARG A O 1
ATOM 785 N N . ALA A 1 99 ? -2.559 4.407 4.000 1.00 98.75 99 ALA A N 1
ATOM 786 C CA . ALA A 1 99 ? -2.562 3.368 5.025 1.00 98.75 99 ALA A CA 1
ATOM 787 C C . ALA A 1 99 ? -1.844 3.827 6.308 1.00 98.75 99 ALA A C 1
ATOM 789 O O . ALA A 1 99 ? -2.404 3.706 7.395 1.00 98.75 99 ALA A O 1
ATOM 790 N N . VAL A 1 100 ? -0.652 4.419 6.187 1.00 98.56 100 VAL A N 1
ATOM 791 C CA . VAL A 1 100 ? 0.116 4.942 7.335 1.00 98.56 100 VAL A CA 1
ATOM 792 C C . VAL A 1 100 ? -0.558 6.158 7.985 1.00 98.56 100 VAL A C 1
ATOM 794 O O . VAL A 1 100 ? -0.488 6.332 9.195 1.00 98.56 100 VAL A O 1
ATOM 797 N N . GLU A 1 101 ? -1.224 7.012 7.206 1.00 98.44 101 GLU A N 1
ATOM 798 C CA . GLU A 1 101 ? -2.010 8.132 7.743 1.00 98.44 101 GLU A CA 1
ATOM 799 C C . GLU A 1 101 ? -3.221 7.656 8.559 1.00 98.44 101 GLU A C 1
ATOM 801 O O . GLU A 1 101 ? -3.583 8.305 9.538 1.00 98.44 101 GLU A O 1
ATOM 806 N N . LEU A 1 102 ? -3.860 6.557 8.143 1.00 98.44 102 LEU A N 1
ATOM 807 C CA . LEU A 1 102 ? -5.005 5.957 8.834 1.00 98.44 102 LEU A CA 1
ATOM 808 C C . LEU A 1 102 ? -4.589 5.193 10.092 1.00 98.44 102 LEU A C 1
ATOM 810 O O . LEU A 1 102 ? -5.249 5.305 11.120 1.00 98.44 102 LEU A O 1
ATOM 814 N N . ASP A 1 103 ? -3.498 4.438 10.003 1.00 98.31 103 ASP A N 1
ATOM 815 C CA . ASP A 1 103 ? -2.912 3.706 11.120 1.00 98.31 103 ASP A CA 1
ATOM 816 C C . ASP A 1 103 ? -1.385 3.881 11.114 1.00 98.31 103 ASP A C 1
ATOM 818 O O . ASP A 1 103 ? -0.672 3.166 10.396 1.00 98.31 103 ASP A O 1
ATOM 822 N N . PRO A 1 104 ? -0.866 4.821 11.926 1.00 97.44 104 PRO A N 1
ATOM 823 C CA . PRO A 1 104 ? 0.568 5.033 12.084 1.00 97.44 104 PRO A CA 1
ATOM 824 C C . PRO A 1 104 ? 1.309 3.852 12.721 1.00 97.44 104 PRO A C 1
ATOM 826 O O . PRO A 1 104 ? 2.536 3.866 12.732 1.00 97.44 104 PRO A O 1
ATOM 829 N N . GLU A 1 105 ? 0.606 2.851 13.262 1.00 96.69 105 GLU A N 1
ATOM 830 C CA . GLU A 1 105 ? 1.195 1.635 13.830 1.00 96.69 105 GLU A CA 1
ATOM 831 C C . GLU A 1 105 ? 1.098 0.434 12.871 1.00 96.69 105 GLU A C 1
ATOM 833 O O . GLU A 1 105 ? 1.559 -0.660 13.209 1.00 96.69 105 GLU A O 1
ATOM 838 N N . ASN A 1 106 ? 0.586 0.621 11.643 1.00 97.50 106 ASN A N 1
ATOM 839 C CA . ASN A 1 106 ? 0.560 -0.424 10.621 1.00 97.50 106 ASN A CA 1
ATOM 840 C C . ASN A 1 106 ? 1.983 -0.735 10.125 1.00 97.50 106 ASN A C 1
ATOM 842 O O . ASN A 1 106 ? 2.465 -0.206 9.119 1.00 97.50 106 ASN A O 1
ATOM 846 N N . ILE A 1 107 ? 2.646 -1.652 10.834 1.00 97.62 107 ILE A N 1
ATOM 847 C CA . ILE A 1 107 ? 4.024 -2.092 10.579 1.00 97.62 107 ILE A CA 1
ATOM 848 C C . ILE A 1 107 ? 4.221 -2.549 9.134 1.00 97.62 107 ILE A C 1
ATOM 850 O O . ILE A 1 107 ? 5.264 -2.272 8.540 1.00 97.62 107 ILE A O 1
ATOM 854 N N . ARG A 1 108 ? 3.232 -3.232 8.543 1.00 97.75 108 ARG A N 1
ATOM 855 C CA . ARG A 1 108 ? 3.339 -3.727 7.166 1.00 97.75 108 ARG A CA 1
ATOM 856 C C . ARG A 1 108 ? 3.344 -2.570 6.165 1.00 97.75 108 ARG A C 1
ATOM 858 O O . ARG A 1 108 ? 4.249 -2.498 5.337 1.00 97.75 108 ARG A O 1
ATOM 865 N N . ALA A 1 109 ? 2.417 -1.621 6.299 1.00 98.50 109 ALA A N 1
ATOM 866 C CA . ALA A 1 109 ? 2.368 -0.438 5.439 1.00 98.50 109 ALA A CA 1
ATOM 867 C C . ALA A 1 109 ? 3.601 0.466 5.611 1.00 98.50 109 ALA A C 1
ATOM 869 O O . ALA A 1 109 ? 4.156 0.944 4.622 1.00 98.50 109 ALA A O 1
ATOM 870 N N . LEU A 1 110 ? 4.072 0.664 6.847 1.00 98.62 110 LEU A N 1
ATOM 871 C CA . LEU A 1 110 ? 5.317 1.389 7.124 1.00 98.62 110 LEU A CA 1
ATOM 872 C C . LEU A 1 110 ? 6.516 0.721 6.443 1.00 98.62 110 LEU A C 1
ATOM 874 O O . LEU A 1 110 ? 7.306 1.393 5.782 1.00 98.62 110 LEU A O 1
ATOM 878 N N . THR A 1 111 ? 6.633 -0.601 6.561 1.00 98.56 111 THR A N 1
ATOM 879 C CA . THR A 1 111 ? 7.734 -1.369 5.964 1.00 98.56 111 THR A CA 1
ATOM 880 C C . THR A 1 111 ? 7.750 -1.229 4.442 1.00 98.56 111 THR A C 1
ATOM 882 O O . THR A 1 111 ? 8.796 -0.927 3.857 1.00 98.56 111 THR A O 1
ATOM 885 N N . ASP A 1 112 ? 6.592 -1.363 3.797 1.00 98.56 112 ASP A N 1
ATOM 886 C CA . ASP A 1 112 ? 6.471 -1.240 2.344 1.00 98.56 112 ASP A CA 1
ATOM 887 C C . ASP A 1 112 ? 6.692 0.206 1.865 1.00 98.56 112 ASP A C 1
ATOM 889 O O . ASP A 1 112 ? 7.365 0.434 0.856 1.00 98.56 112 ASP A O 1
ATOM 893 N N . LEU A 1 113 ? 6.227 1.212 2.617 1.00 98.75 113 LEU A N 1
ATOM 894 C CA . LEU A 1 113 ? 6.484 2.623 2.312 1.00 98.75 113 LEU A CA 1
ATOM 895 C C . LEU A 1 113 ? 7.965 2.989 2.469 1.00 98.75 113 LEU A C 1
ATOM 897 O O . LEU A 1 113 ? 8.522 3.716 1.642 1.00 98.75 113 LEU A O 1
ATOM 901 N N . MET A 1 114 ? 8.623 2.467 3.504 1.00 98.62 114 MET A N 1
ATOM 902 C CA . MET A 1 114 ? 10.066 2.599 3.695 1.00 98.62 114 MET A CA 1
ATOM 903 C C . MET A 1 114 ? 10.826 1.986 2.518 1.00 98.62 114 MET A C 1
ATOM 905 O O . MET A 1 114 ? 11.728 2.631 1.973 1.00 98.62 114 MET A O 1
ATOM 909 N N . LYS A 1 115 ? 10.447 0.770 2.104 1.00 98.38 115 LYS A N 1
ATOM 910 C CA . LYS A 1 115 ? 11.032 0.086 0.947 1.00 98.38 115 LYS A CA 1
ATOM 911 C C . LYS A 1 115 ? 10.866 0.923 -0.322 1.00 98.38 115 LYS A C 1
ATOM 913 O O . LYS A 1 115 ? 11.863 1.198 -0.990 1.00 98.38 115 LYS A O 1
ATOM 918 N N . TYR A 1 116 ? 9.657 1.426 -0.590 1.00 98.44 116 TYR A N 1
ATOM 919 C CA . TYR A 1 116 ? 9.397 2.322 -1.720 1.00 98.44 116 TYR A CA 1
ATOM 920 C C . TYR A 1 116 ? 10.322 3.543 -1.686 1.00 98.44 116 TYR A C 1
ATOM 922 O O . TYR A 1 116 ? 10.982 3.858 -2.676 1.00 98.44 116 TYR A O 1
ATOM 930 N N . TYR A 1 117 ? 10.414 4.235 -0.545 1.00 98.62 117 TYR A N 1
ATOM 931 C CA . TYR A 1 117 ? 11.274 5.412 -0.430 1.00 98.62 117 TYR A CA 1
ATOM 932 C C . TYR A 1 117 ? 12.759 5.095 -0.622 1.00 98.62 117 TYR A C 1
ATOM 934 O O . TYR A 1 117 ? 13.495 5.956 -1.101 1.00 98.62 117 TYR A O 1
ATOM 942 N N . ARG A 1 118 ? 13.215 3.894 -0.274 1.00 98.44 118 ARG A N 1
ATOM 943 C CA . ARG A 1 118 ? 14.607 3.479 -0.465 1.00 98.44 118 ARG A CA 1
ATOM 944 C C . ARG A 1 118 ? 14.922 3.127 -1.920 1.00 98.44 118 ARG A C 1
ATOM 946 O O . ARG A 1 118 ? 16.008 3.446 -2.396 1.00 98.44 118 ARG A O 1
ATOM 953 N N . GLU A 1 119 ? 13.998 2.460 -2.602 1.00 96.00 119 GLU A N 1
ATOM 954 C CA . GLU A 1 119 ? 14.267 1.790 -3.881 1.00 96.00 119 GLU A CA 1
ATOM 955 C C . GLU A 1 119 ? 13.794 2.592 -5.098 1.00 96.00 119 GLU A C 1
ATOM 957 O O . GLU A 1 119 ? 14.401 2.511 -6.167 1.00 96.00 119 GLU A O 1
ATOM 962 N N . ALA A 1 120 ? 12.749 3.412 -4.954 1.00 96.69 120 ALA A N 1
ATOM 963 C CA . ALA A 1 120 ? 12.221 4.183 -6.069 1.00 96.69 120 ALA A CA 1
ATOM 964 C C . ALA A 1 120 ? 13.212 5.270 -6.544 1.00 96.69 120 ALA A C 1
ATOM 966 O O . ALA A 1 120 ? 13.904 5.904 -5.738 1.00 96.69 120 ALA A O 1
ATOM 967 N N . PRO A 1 121 ? 13.240 5.590 -7.850 1.00 95.81 121 PRO A N 1
ATOM 968 C CA . PRO A 1 121 ? 13.949 6.757 -8.358 1.00 95.81 121 PRO A CA 1
ATOM 969 C C . PRO A 1 121 ? 13.514 8.052 -7.664 1.00 95.81 121 PRO A C 1
ATOM 971 O O . PRO A 1 121 ? 12.339 8.249 -7.343 1.00 95.81 121 PRO A O 1
ATOM 974 N N . ARG A 1 122 ? 14.446 9.002 -7.507 1.00 96.38 122 ARG A N 1
ATOM 975 C CA . ARG A 1 122 ? 14.165 10.296 -6.851 1.00 96.38 122 ARG A CA 1
ATOM 976 C C . ARG A 1 122 ? 13.001 11.051 -7.496 1.00 96.38 122 ARG A C 1
ATOM 978 O O . ARG A 1 122 ? 12.163 11.594 -6.785 1.00 96.38 122 ARG A O 1
ATOM 985 N N . PHE A 1 123 ? 12.916 11.051 -8.827 1.00 94.94 123 PHE A N 1
ATOM 986 C CA . PHE A 1 123 ? 11.831 11.728 -9.547 1.00 94.94 123 PHE A CA 1
ATOM 987 C C . PHE A 1 123 ? 10.464 11.037 -9.376 1.00 94.94 123 PHE A C 1
ATOM 989 O O . PHE A 1 123 ? 9.439 11.688 -9.540 1.00 94.94 123 PHE A O 1
ATOM 996 N N . LEU A 1 124 ? 10.433 9.757 -8.980 1.00 95.88 124 LEU A N 1
ATOM 997 C CA . LEU A 1 124 ? 9.213 9.025 -8.599 1.00 95.88 124 LEU A 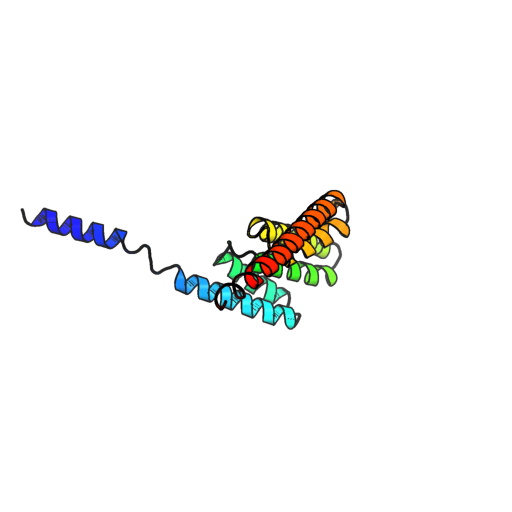CA 1
ATOM 998 C C . LEU A 1 124 ? 8.913 9.109 -7.092 1.00 95.88 124 LEU A C 1
ATOM 1000 O O . LEU A 1 124 ? 7.976 8.481 -6.590 1.00 95.88 124 LEU A O 1
ATOM 1004 N N . GLY A 1 125 ? 9.676 9.923 -6.360 1.00 95.38 125 GLY A N 1
ATOM 1005 C CA . GLY A 1 125 ? 9.467 10.195 -4.942 1.00 95.38 125 GLY A CA 1
ATOM 1006 C C . GLY A 1 125 ? 10.335 9.378 -3.989 1.00 95.38 125 GLY A C 1
ATOM 1007 O O . GLY A 1 125 ? 10.100 9.467 -2.785 1.00 95.38 125 GLY A O 1
ATOM 1008 N N . GLY A 1 126 ? 11.328 8.629 -4.481 1.00 97.62 126 GLY A N 1
ATOM 1009 C CA . GLY A 1 126 ? 12.328 7.982 -3.629 1.00 97.62 126 GLY A CA 1
ATOM 1010 C C . GLY A 1 126 ? 13.095 8.983 -2.758 1.00 97.62 126 GLY A C 1
ATOM 1011 O O . GLY A 1 126 ? 13.468 10.072 -3.206 1.00 97.62 126 GLY A O 1
ATOM 1012 N N . SER A 1 127 ? 13.322 8.632 -1.492 1.00 98.44 127 SER A N 1
ATOM 1013 C CA . SER A 1 127 ? 13.994 9.457 -0.491 1.00 98.44 127 SER A CA 1
ATOM 1014 C C . SER A 1 127 ? 14.579 8.624 0.660 1.00 98.44 127 SER A C 1
ATOM 1016 O O . SER A 1 127 ? 13.867 8.224 1.578 1.00 98.44 127 SER A O 1
ATOM 1018 N N . ASN A 1 128 ? 15.910 8.475 0.696 1.00 98.00 128 ASN A N 1
ATOM 1019 C CA . ASN A 1 128 ? 16.614 7.838 1.823 1.00 98.00 128 ASN A CA 1
ATOM 1020 C C . ASN A 1 128 ? 16.339 8.523 3.172 1.00 98.00 128 ASN A C 1
ATOM 1022 O O . ASN A 1 128 ? 16.340 7.865 4.207 1.00 98.00 128 ASN A O 1
ATOM 1026 N N . LYS A 1 129 ? 16.088 9.841 3.166 1.00 98.50 129 LYS A N 1
ATOM 1027 C CA . LYS A 1 129 ? 15.725 10.584 4.378 1.00 98.50 129 LYS A CA 1
ATOM 1028 C C . LYS A 1 129 ? 14.396 10.076 4.946 1.00 98.50 129 LYS A C 1
ATOM 1030 O O . LYS A 1 129 ? 14.350 9.715 6.114 1.00 98.50 129 LYS A O 1
ATOM 1035 N N . LYS A 1 130 ? 13.356 9.984 4.110 1.00 98.44 130 LYS A N 1
ATOM 1036 C CA . LYS A 1 130 ? 12.036 9.485 4.527 1.00 98.44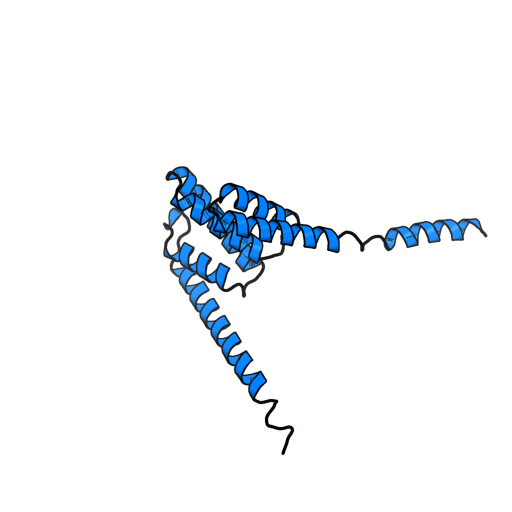 130 LYS A CA 1
ATOM 1037 C C . LYS A 1 130 ? 12.067 8.008 4.913 1.00 98.44 130 LYS A C 1
ATOM 1039 O O . LYS A 1 130 ? 11.433 7.621 5.884 1.00 98.44 130 LYS A O 1
ATOM 1044 N N . ALA A 1 131 ? 12.840 7.190 4.194 1.00 98.44 131 ALA A N 1
ATOM 1045 C CA . ALA A 1 131 ? 13.045 5.794 4.576 1.00 98.44 131 ALA A CA 1
ATOM 1046 C C . ALA A 1 131 ? 13.673 5.682 5.979 1.00 98.44 131 ALA A C 1
ATOM 1048 O O . ALA A 1 131 ? 13.222 4.884 6.792 1.00 98.44 131 ALA A O 1
ATOM 1049 N N . LYS A 1 132 ? 14.665 6.528 6.297 1.00 98.56 132 LYS A N 1
ATOM 1050 C CA . LYS A 1 132 ? 15.275 6.578 7.633 1.00 98.56 132 LYS A CA 1
ATOM 1051 C C . LYS A 1 132 ? 14.295 7.044 8.714 1.00 98.56 132 LYS A C 1
ATOM 1053 O O . LYS A 1 132 ? 14.313 6.492 9.805 1.00 98.56 132 LYS A O 1
ATOM 1058 N N . GLU A 1 133 ? 13.455 8.035 8.422 1.00 98.31 133 GLU A N 1
ATOM 1059 C CA . GLU A 1 133 ? 12.402 8.489 9.345 1.00 98.31 133 GLU A CA 1
ATOM 1060 C C . GLU A 1 133 ? 11.447 7.339 9.700 1.00 98.31 133 GLU A C 1
ATOM 1062 O O . GLU A 1 133 ? 11.193 7.108 10.878 1.00 98.31 133 GLU A O 1
ATOM 1067 N N . ILE A 1 134 ? 11.000 6.560 8.709 1.00 98.31 134 ILE A N 1
ATOM 1068 C CA . ILE A 1 134 ? 10.145 5.388 8.953 1.00 98.31 134 ILE A CA 1
ATOM 1069 C C . ILE A 1 134 ? 10.894 4.279 9.706 1.00 98.31 134 ILE A C 1
ATOM 1071 O O . ILE A 1 134 ? 10.320 3.665 10.598 1.00 98.31 134 ILE A O 1
ATOM 1075 N N . SER A 1 135 ? 12.173 4.034 9.402 1.00 98.06 135 SER A N 1
ATOM 1076 C CA . SER A 1 135 ? 12.988 3.055 10.144 1.00 98.06 135 SER A CA 1
ATOM 1077 C C . SER A 1 135 ? 13.015 3.360 11.643 1.00 98.06 135 SER A C 1
ATOM 1079 O O . SER A 1 135 ? 12.852 2.456 12.453 1.00 98.06 135 SER A O 1
ATOM 1081 N N . ILE A 1 136 ? 13.169 4.635 12.013 1.00 97.75 136 ILE A N 1
ATOM 1082 C CA . ILE A 1 136 ? 13.148 5.066 13.418 1.00 97.75 136 ILE A CA 1
ATOM 1083 C C . ILE A 1 136 ? 11.767 4.810 14.038 1.00 97.75 136 ILE A C 1
ATOM 1085 O O . ILE A 1 136 ? 11.688 4.282 15.143 1.00 97.75 136 ILE A O 1
ATOM 1089 N N . GLN A 1 137 ? 10.683 5.121 13.318 1.00 96.88 137 GLN A N 1
ATOM 1090 C CA . GLN A 1 137 ? 9.318 4.838 13.785 1.00 96.88 137 GLN A CA 1
ATOM 1091 C C . GLN A 1 137 ? 9.096 3.338 14.027 1.00 96.88 137 GLN A C 1
ATOM 1093 O O . GLN A 1 137 ? 8.545 2.951 15.053 1.00 96.88 137 GLN A O 1
ATOM 1098 N N . LEU A 1 138 ? 9.558 2.483 13.112 1.00 96.75 138 LEU A N 1
ATOM 1099 C CA . LEU A 1 138 ? 9.466 1.029 13.256 1.00 96.75 138 LEU A CA 1
ATOM 1100 C C . LEU A 1 138 ? 10.228 0.526 14.493 1.00 96.75 138 LEU A C 1
ATOM 1102 O O . LEU A 1 138 ? 9.684 -0.275 15.250 1.00 96.75 138 LEU A O 1
ATOM 1106 N N . GLU A 1 139 ? 11.439 1.035 14.745 1.00 95.94 139 GLU A N 1
ATOM 1107 C CA . GLU A 1 139 ? 12.218 0.706 15.950 1.00 95.94 139 GLU A CA 1
ATOM 1108 C C . GLU A 1 139 ? 11.507 1.136 17.248 1.00 95.94 139 GLU A C 1
ATOM 1110 O O . GLU A 1 139 ? 11.569 0.440 18.265 1.00 95.94 139 GLU A O 1
ATOM 1115 N N . GLU A 1 140 ? 10.837 2.291 17.247 1.00 95.38 140 GLU A N 1
ATOM 1116 C CA . GLU A 1 140 ? 10.052 2.769 18.392 1.00 95.38 140 GLU A CA 1
ATOM 1117 C C . GLU A 1 140 ? 8.834 1.876 18.660 1.00 95.38 140 GLU A C 1
ATOM 1119 O O . GLU A 1 140 ? 8.578 1.516 19.815 1.00 95.38 140 GLU A O 1
ATOM 1124 N N . LEU A 1 141 ? 8.120 1.466 17.607 1.00 94.12 141 LEU A N 1
ATOM 1125 C CA . LEU A 1 141 ? 6.982 0.549 17.709 1.00 94.12 141 LEU A CA 1
ATOM 1126 C C . LEU A 1 141 ? 7.410 -0.844 18.186 1.00 94.12 141 LEU A C 1
ATOM 1128 O O . LEU A 1 141 ? 6.742 -1.434 19.036 1.00 94.12 141 LEU A O 1
ATOM 1132 N N . GLU A 1 142 ? 8.549 -1.352 17.711 1.00 90.94 142 GLU A N 1
ATOM 1133 C CA . GLU A 1 142 ? 9.120 -2.615 18.184 1.00 90.94 142 GLU A CA 1
ATOM 1134 C C . GLU A 1 142 ? 9.433 -2.551 19.684 1.00 90.94 142 GLU A C 1
ATOM 1136 O O . GLU A 1 142 ? 8.993 -3.409 20.452 1.00 90.94 142 GLU A O 1
ATOM 1141 N N . LYS A 1 143 ? 10.111 -1.488 20.138 1.00 92.12 143 LYS A N 1
ATOM 1142 C CA . LYS A 1 143 ? 10.386 -1.278 21.567 1.00 92.12 143 LYS A CA 1
ATOM 1143 C C . LYS A 1 143 ? 9.097 -1.208 22.379 1.00 92.12 143 LYS A C 1
ATOM 1145 O O . LYS A 1 143 ? 9.020 -1.851 23.425 1.00 92.12 143 LYS A O 1
ATOM 1150 N N . LYS A 1 144 ? 8.093 -0.456 21.917 1.00 90.00 144 LYS A N 1
ATOM 1151 C CA . LYS A 1 144 ? 6.783 -0.337 22.579 1.00 90.00 144 LYS A CA 1
ATOM 1152 C C . LYS A 1 144 ? 6.121 -1.706 22.748 1.00 90.00 144 LYS A C 1
ATOM 1154 O O . LYS A 1 144 ? 5.642 -2.013 23.839 1.00 90.00 144 LYS A O 1
ATOM 1159 N N . ASN A 1 145 ? 6.145 -2.536 21.706 1.00 81.94 145 ASN A N 1
ATOM 1160 C CA . ASN A 1 145 ? 5.569 -3.875 21.744 1.00 81.94 145 ASN A CA 1
ATOM 1161 C C . ASN A 1 145 ? 6.327 -4.786 22.715 1.00 81.94 145 ASN A C 1
ATOM 1163 O O . ASN A 1 145 ? 5.694 -5.385 23.580 1.00 81.94 145 ASN A O 1
ATOM 1167 N N . THR A 1 146 ? 7.662 -4.808 22.680 1.00 79.31 146 THR A N 1
ATOM 1168 C CA . THR A 1 146 ? 8.485 -5.603 23.612 1.00 79.31 146 THR A CA 1
ATOM 1169 C C . THR A 1 146 ? 8.265 -5.203 25.079 1.00 79.31 146 THR A C 1
ATOM 1171 O O . THR A 1 146 ? 8.054 -6.065 25.926 1.00 79.31 146 THR A O 1
ATOM 1174 N N . HIS A 1 147 ? 8.188 -3.903 25.392 1.00 63.78 147 HIS A N 1
ATOM 1175 C CA . HIS A 1 147 ? 7.929 -3.428 26.764 1.00 63.78 147 HIS A CA 1
ATOM 1176 C C . HIS A 1 147 ? 6.474 -3.653 27.231 1.00 63.78 147 HIS A C 1
ATOM 1178 O O . HIS A 1 147 ? 6.195 -3.599 28.432 1.00 63.78 147 HIS A O 1
ATOM 1184 N N . SER A 1 148 ? 5.529 -3.883 26.311 1.00 60.84 148 SER A N 1
ATOM 1185 C CA . SER A 1 148 ? 4.146 -4.265 26.636 1.00 60.84 148 SER A CA 1
ATOM 1186 C C . SER A 1 148 ? 4.052 -5.717 27.127 1.00 60.84 148 SER A C 1
ATOM 1188 O O . SER A 1 148 ? 3.290 -6.008 28.058 1.00 60.84 148 SER A O 1
ATOM 1190 N N . PHE A 1 149 ? 4.874 -6.613 26.564 1.00 54.34 149 PHE A N 1
ATOM 1191 C CA . PHE A 1 149 ? 4.972 -8.011 26.996 1.00 54.34 149 PHE A CA 1
ATOM 1192 C C . PHE A 1 149 ? 5.536 -8.143 28.419 1.00 54.34 149 PHE A C 1
ATOM 1194 O O . PHE A 1 149 ? 5.004 -8.921 29.213 1.00 54.34 149 PHE A O 1
ATOM 1201 N N . ASP A 1 150 ? 6.520 -7.319 28.792 1.00 56.22 150 ASP A N 1
ATOM 1202 C CA . ASP A 1 150 ? 7.130 -7.370 30.129 1.00 56.22 150 ASP A CA 1
ATOM 1203 C C . ASP A 1 150 ? 6.158 -6.972 31.256 1.00 56.22 150 ASP A C 1
ATOM 1205 O O . ASP A 1 150 ? 6.217 -7.515 32.359 1.00 56.22 150 ASP A O 1
ATOM 1209 N N . LYS A 1 151 ? 5.200 -6.071 30.998 1.00 54.22 151 LYS A N 1
ATOM 1210 C CA . LYS A 1 151 ? 4.241 -5.619 32.026 1.00 54.22 151 LYS A CA 1
ATOM 1211 C C . LYS A 1 151 ? 3.141 -6.633 32.343 1.00 54.22 151 LYS A C 1
ATOM 1213 O O . LYS A 1 151 ? 2.590 -6.580 33.438 1.00 54.22 151 LYS A O 1
ATOM 1218 N N . HIS A 1 152 ? 2.831 -7.559 31.435 1.00 50.41 152 HIS A N 1
ATOM 1219 C CA . HIS A 1 152 ? 1.806 -8.586 31.667 1.00 50.41 152 HIS A CA 1
ATOM 1220 C C . HIS A 1 152 ? 2.341 -9.829 32.387 1.00 50.41 152 HIS A C 1
ATOM 1222 O O . HIS A 1 152 ? 1.555 -10.567 32.977 1.00 50.41 152 HIS A O 1
ATOM 1228 N N . HIS A 1 153 ? 3.661 -10.044 32.412 1.00 48.31 153 HIS A N 1
ATOM 1229 C CA . HIS A 1 153 ? 4.250 -11.185 33.119 1.00 48.31 153 HIS A CA 1
ATOM 1230 C C . HIS A 1 153 ? 4.530 -10.935 34.607 1.00 48.31 153 HIS A C 1
ATOM 1232 O O . HIS A 1 153 ? 4.658 -11.895 35.366 1.00 48.31 153 HIS A O 1
ATOM 1238 N N . VAL A 1 154 ? 4.563 -9.675 35.053 1.00 51.44 154 VAL A N 1
ATOM 1239 C CA . VAL A 1 154 ? 4.854 -9.330 36.458 1.00 51.44 154 VAL A CA 1
ATOM 1240 C C . VAL A 1 154 ? 3.607 -9.407 37.358 1.00 51.44 154 VAL A C 1
ATOM 1242 O O . VAL A 1 154 ? 3.731 -9.635 38.555 1.00 51.44 154 VAL A O 1
ATOM 1245 N N . ILE A 1 155 ? 2.388 -9.320 36.811 1.00 52.94 155 ILE A N 1
ATOM 1246 C CA . ILE A 1 155 ? 1.151 -9.231 37.622 1.00 52.94 155 ILE A CA 1
ATOM 1247 C C . ILE A 1 155 ? 0.590 -10.600 38.067 1.00 52.94 155 ILE A C 1
ATOM 1249 O O . ILE A 1 155 ? -0.358 -10.657 38.849 1.00 52.94 155 ILE A O 1
ATOM 1253 N N . THR A 1 156 ? 1.166 -11.716 37.613 1.00 51.34 156 THR A N 1
ATOM 1254 C CA . THR A 1 156 ? 0.672 -13.068 37.959 1.00 51.34 156 THR A CA 1
ATOM 1255 C C . THR A 1 156 ? 1.455 -13.717 39.105 1.00 51.34 156 THR A C 1
ATOM 1257 O O . THR A 1 156 ? 1.002 -14.711 39.665 1.00 51.34 156 THR A O 1
ATOM 1260 N N . VAL A 1 157 ? 2.604 -13.158 39.504 1.00 52.72 157 VAL A N 1
ATOM 1261 C CA . VAL A 1 157 ? 3.474 -13.772 40.527 1.00 52.72 157 VAL A CA 1
ATOM 1262 C C . VAL A 1 157 ? 3.197 -13.247 41.947 1.00 52.72 157 VAL A C 1
ATOM 1264 O O . VAL A 1 157 ? 3.478 -13.948 42.909 1.00 52.72 157 VAL A O 1
ATOM 1267 N N . GLU A 1 158 ? 2.556 -12.084 42.111 1.00 47.75 158 GLU A N 1
ATOM 1268 C CA . GLU A 1 158 ? 2.323 -11.474 43.439 1.00 47.75 158 GLU A CA 1
ATOM 1269 C C . GLU A 1 158 ? 0.979 -11.820 44.115 1.00 47.75 158 GLU A C 1
ATOM 1271 O O . GLU A 1 158 ? 0.718 -11.358 45.221 1.00 47.75 158 GLU A O 1
ATOM 1276 N N . ARG A 1 159 ? 0.101 -12.632 43.504 1.00 48.94 159 ARG A N 1
ATOM 1277 C CA . ARG A 1 159 ? -1.204 -12.988 44.117 1.00 48.94 159 ARG A CA 1
ATOM 1278 C C . ARG A 1 159 ? -1.258 -14.327 44.857 1.00 48.94 159 ARG A C 1
ATOM 1280 O O . ARG A 1 159 ? -2.324 -14.665 45.359 1.00 48.94 159 ARG A O 1
ATOM 1287 N N . ASN A 1 160 ? -0.149 -15.062 44.944 1.00 45.53 160 ASN A N 1
ATOM 1288 C CA . ASN A 1 160 ? -0.099 -16.399 45.556 1.00 45.53 160 ASN A CA 1
ATOM 1289 C C . ASN A 1 160 ? 0.997 -16.571 46.628 1.00 45.53 160 ASN A C 1
ATOM 1291 O O . ASN A 1 160 ? 1.429 -17.695 46.886 1.00 45.53 160 ASN A O 1
ATOM 1295 N N . SER A 1 161 ? 1.427 -15.483 47.268 1.00 44.09 161 SER A N 1
ATOM 1296 C CA . SER A 1 161 ? 2.299 -15.516 48.453 1.00 44.09 161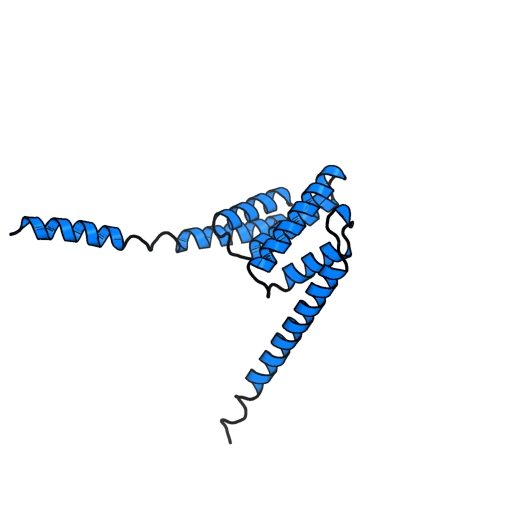 SER A CA 1
ATOM 1297 C C . SER A 1 161 ? 1.621 -14.881 49.653 1.00 44.09 161 SER A C 1
ATOM 1299 O O . SER A 1 161 ? 1.161 -13.729 49.484 1.00 44.09 161 SER A O 1
#

Foldseek 3Di:
DPPVVVVVVVVVVVVPVPPDPQPVLQVQLVVLQVVLVVCVVVVVLVSSLVSLVSSCVSPVLALVSLQSNLVSLCSCLVVDDPVSNLVSLLSSLVSLVSSCVSPVLPLSSLVVNLVSLCPPDVVSPRHPVSNVVSVVSNVVSVVVVVVVVVVVVVVPPPPPD

Sequence (161 aa):
MQLIRLAIIFFVTFATFTGFANEENLSDAEDNFNQGQVFYENGEFEAAVNEFSEAISQSPGDSRYHHWLAKTYGEIAETSGWLKAMRLAGKSKDSLKRAVELDPENIRALTDLMKYYREAPRFLGGSNKKAKEISIQLEELEKKNTHSFDKHHVITVERNS

Radius of gyration: 23.17 Å; chains: 1; bounding box: 72×37×68 Å

pLDDT: mean 86.03, std 19.26, range [44.09, 98.81]

Secondary structure (DSSP, 8-state):
--HHHHHHHHHHHHSS-SSSSSHHHHHHHHHHHHHHHHHHHTT-HHHHHHHHHHHHHH-TT-HHHHHHHHHHHHHHHHHS-HHHHHHHHHHHHHHHHHHHHH-TT-HHHHHHHHHHHHHS-GGGT--HHHHHHHHHHHHHHHHHHHHHHHHHHSTTTTT--